Protein AF-V5FWT9-F1 (afdb_monomer_lite)

Sequence (102 aa):
PLGIRTVVVVGGLSREEQGFRLRMGCEIVIATPGRLIDVLENRYLVLAQCTYIVLDEADRMIDLGFEPDVQKILEYMPVSNLKPDSEEAEDSRVLLANYNSK

pLDDT: mean 88.12, std 9.96, range [48.41, 97.06]

Secondary structure (DSSP, 8-state):
-----EEEE-TTS-HHHHHHHHHT--SEEEE-HHHHHHHHHTTS---TT------SSHHHHHHTT-HHHHHHHHHTS-GGGPPPSSGGGG-HHHHHHHHS--

Structure (mmCIF, N/CA/C/O backbone):
data_AF-V5FWT9-F1
#
_entry.id   AF-V5FWT9-F1
#
loop_
_atom_site.group_PDB
_atom_site.id
_atom_site.type_symbol
_atom_site.label_atom_id
_atom_site.label_alt_id
_atom_site.label_comp_id
_atom_site.label_asym_id
_atom_site.label_entity_id
_atom_site.label_seq_id
_atom_site.pdbx_PDB_ins_code
_atom_site.Cartn_x
_atom_site.Cartn_y
_atom_site.Cartn_z
_atom_site.occupancy
_atom_site.B_iso_or_equiv
_atom_site.auth_seq_id
_atom_site.auth_comp_id
_atom_site.auth_asym_id
_atom_site.auth_atom_id
_atom_site.pdbx_PDB_model_num
ATOM 1 N N . PRO A 1 1 ? -22.906 -7.163 -2.567 1.00 73.94 1 PRO A N 1
ATOM 2 C CA . PRO A 1 1 ? -23.107 -8.083 -3.718 1.00 73.94 1 PRO A CA 1
ATOM 3 C C . PRO A 1 1 ? -22.151 -9.288 -3.740 1.00 73.94 1 PRO A C 1
ATOM 5 O O . PRO A 1 1 ? -22.637 -10.390 -3.931 1.00 73.94 1 PRO A O 1
ATOM 8 N N . LEU A 1 2 ? -20.838 -9.104 -3.509 1.00 94.19 2 LEU A N 1
ATOM 9 C CA . LEU A 1 2 ? -19.841 -10.199 -3.552 1.00 94.19 2 LEU A CA 1
ATOM 10 C C . LEU A 1 2 ? -19.193 -10.556 -2.199 1.00 94.19 2 LEU A C 1
ATOM 12 O O . LEU A 1 2 ? -18.354 -11.441 -2.142 1.00 94.19 2 LEU A O 1
ATOM 16 N N . GLY A 1 3 ? -19.545 -9.863 -1.111 1.00 92.31 3 GLY A N 1
ATOM 17 C CA . GLY A 1 3 ? -18.950 -10.111 0.212 1.00 92.31 3 GLY A CA 1
ATOM 18 C C . GLY A 1 3 ? -17.488 -9.664 0.363 1.00 92.31 3 GLY A C 1
ATOM 19 O O . GLY A 1 3 ? -16.884 -9.939 1.389 1.00 92.31 3 GLY A O 1
ATOM 20 N N . ILE A 1 4 ? -16.940 -8.957 -0.628 1.00 94.19 4 ILE A N 1
ATOM 21 C CA . ILE A 1 4 ? -15.581 -8.403 -0.613 1.00 94.19 4 ILE A CA 1
ATOM 22 C C . ILE A 1 4 ? -15.559 -7.152 0.271 1.00 94.19 4 ILE A C 1
ATOM 24 O O . ILE A 1 4 ? -16.337 -6.219 0.053 1.00 94.19 4 ILE A O 1
ATOM 28 N N . ARG A 1 5 ? -14.674 -7.131 1.266 1.00 94.31 5 ARG A N 1
ATOM 29 C CA . ARG A 1 5 ? -14.476 -6.016 2.192 1.00 94.31 5 ARG A CA 1
ATOM 30 C C . ARG A 1 5 ? -13.354 -5.127 1.682 1.00 94.31 5 ARG A C 1
ATOM 32 O O . ARG A 1 5 ? -12.271 -5.591 1.324 1.00 94.31 5 ARG A O 1
ATOM 39 N N . THR A 1 6 ? -13.608 -3.827 1.716 1.00 95.19 6 THR A N 1
ATOM 40 C CA . THR A 1 6 ? -12.664 -2.805 1.274 1.00 95.19 6 THR A CA 1
ATOM 41 C C . THR A 1 6 ? -12.379 -1.843 2.415 1.00 95.19 6 THR A C 1
ATOM 43 O O . THR A 1 6 ? -13.302 -1.400 3.102 1.00 95.19 6 THR A O 1
ATOM 46 N N . VAL A 1 7 ? -11.108 -1.501 2.609 1.00 95.25 7 VAL A N 1
ATOM 47 C CA . VAL A 1 7 ? -10.674 -0.503 3.591 1.00 95.25 7 VAL A CA 1
ATOM 48 C C . VAL A 1 7 ? -9.907 0.606 2.882 1.00 95.25 7 VAL A C 1
ATOM 50 O O . VAL A 1 7 ? -9.094 0.357 1.995 1.00 95.25 7 VAL A O 1
ATOM 53 N N . VAL A 1 8 ? -10.185 1.847 3.279 1.00 94.94 8 VAL A N 1
ATOM 54 C CA . VAL A 1 8 ? -9.531 3.042 2.739 1.00 94.94 8 VAL A CA 1
ATOM 55 C C . VAL A 1 8 ? -8.496 3.549 3.741 1.00 94.94 8 VAL A C 1
ATOM 57 O O . VAL A 1 8 ? -8.812 3.769 4.912 1.00 94.94 8 VAL A O 1
ATOM 60 N N . VAL A 1 9 ? -7.265 3.739 3.273 1.00 95.25 9 VAL A N 1
ATOM 61 C CA . VAL A 1 9 ? -6.082 4.089 4.066 1.00 95.25 9 VAL A CA 1
ATOM 62 C C . VAL A 1 9 ? -5.471 5.376 3.504 1.00 95.25 9 VAL A C 1
ATOM 64 O O . VAL A 1 9 ? -4.542 5.371 2.700 1.00 95.25 9 VAL A O 1
ATOM 67 N N . VAL A 1 10 ? -6.045 6.515 3.893 1.00 95.00 10 VAL A N 1
ATOM 68 C CA . VAL A 1 10 ? -5.678 7.841 3.358 1.00 95.00 10 VAL A CA 1
ATOM 69 C C . VAL A 1 10 ? -5.476 8.883 4.456 1.00 95.00 10 VAL A C 1
ATOM 71 O O . VAL A 1 10 ? -5.904 8.698 5.601 1.00 95.00 10 VAL A O 1
ATOM 74 N N . GLY A 1 11 ? -4.806 9.985 4.114 1.00 89.19 11 GLY A N 1
ATOM 75 C CA . GLY A 1 11 ? -4.677 11.165 4.974 1.00 89.19 11 GLY A CA 1
ATOM 76 C C . GLY A 1 11 ? -6.028 11.792 5.363 1.00 89.19 11 GLY A C 1
ATOM 77 O O . GLY A 1 11 ? -7.058 11.498 4.768 1.00 89.19 11 GLY A O 1
ATOM 78 N N . GLY A 1 12 ? -6.038 12.652 6.387 1.00 88.00 12 GLY A N 1
ATOM 79 C CA . GLY A 1 12 ? -7.245 13.388 6.817 1.00 88.00 12 GLY A CA 1
ATOM 80 C C . GLY A 1 12 ? -8.243 12.606 7.686 1.00 88.00 12 GLY A C 1
ATOM 81 O O . GLY A 1 12 ? -9.200 13.186 8.186 1.00 88.00 12 GLY A O 1
ATOM 82 N N . LEU A 1 13 ? -8.001 11.315 7.917 1.00 87.31 13 LEU A N 1
ATOM 83 C CA . LEU A 1 13 ? -8.818 10.440 8.764 1.00 87.31 13 LEU A CA 1
ATOM 84 C C . LEU A 1 13 ? -8.017 9.912 9.968 1.00 87.31 13 LEU A C 1
ATOM 86 O O . LEU A 1 13 ? -6.782 9.806 9.904 1.00 87.31 13 LEU A O 1
ATOM 90 N N . SER A 1 14 ? -8.730 9.547 11.043 1.00 86.88 14 SER A N 1
ATOM 91 C CA . SER A 1 14 ? -8.142 9.016 12.282 1.00 86.88 14 SER A CA 1
ATOM 92 C C . SER A 1 14 ? -7.332 7.743 12.027 1.00 86.88 14 SER A C 1
ATOM 94 O O . SER A 1 14 ? -7.810 6.793 11.401 1.00 86.88 14 SER A O 1
ATOM 96 N N . ARG A 1 15 ? -6.096 7.717 12.541 1.00 81.06 15 ARG A N 1
ATOM 97 C CA . ARG A 1 15 ? -5.196 6.557 12.445 1.00 81.06 15 ARG A CA 1
ATOM 98 C C . ARG A 1 15 ? -5.736 5.353 13.218 1.00 81.06 15 ARG A C 1
ATOM 100 O O . ARG A 1 15 ? -5.669 4.238 12.712 1.00 81.06 15 ARG A O 1
ATOM 107 N N . GLU A 1 16 ? -6.302 5.577 14.404 1.00 82.69 16 GLU A N 1
ATOM 108 C CA . GLU A 1 16 ? -6.866 4.507 15.240 1.00 82.69 16 GLU A CA 1
ATOM 109 C C . GLU A 1 16 ? -8.060 3.832 14.566 1.00 82.69 16 GLU A C 1
ATOM 111 O O . GLU A 1 16 ? -8.146 2.606 14.552 1.00 82.69 16 GLU A O 1
ATOM 116 N N . GLU A 1 17 ? -8.946 4.614 13.944 1.00 86.81 17 GLU A N 1
ATOM 117 C CA . GLU A 1 17 ? -10.110 4.068 13.243 1.00 86.81 17 GLU A CA 1
ATOM 118 C C . GLU A 1 17 ? -9.691 3.227 12.028 1.00 86.81 17 GLU A C 1
ATOM 120 O O . GLU A 1 17 ? -10.194 2.118 11.840 1.00 86.81 17 GLU A O 1
ATOM 125 N N . GLN A 1 18 ? -8.733 3.712 11.229 1.00 87.12 18 GLN A N 1
ATOM 126 C CA . GLN A 1 18 ? -8.179 2.940 10.112 1.00 87.12 18 GLN A CA 1
ATOM 127 C C . GLN A 1 18 ? -7.501 1.657 10.600 1.00 87.12 18 GLN A C 1
ATOM 129 O O . GLN A 1 18 ? -7.763 0.587 10.055 1.00 87.12 18 GLN A O 1
ATOM 134 N N . GLY A 1 19 ? -6.691 1.738 11.660 1.00 83.56 19 GLY A N 1
ATOM 135 C CA . GLY A 1 19 ? -6.046 0.575 12.268 1.00 83.56 19 GLY A CA 1
ATOM 136 C C . GLY A 1 19 ? -7.055 -0.457 12.780 1.00 83.56 19 GLY A C 1
ATOM 137 O O . GLY A 1 19 ? -6.882 -1.652 12.551 1.00 83.56 19 GLY A O 1
ATOM 138 N N . PHE A 1 20 ? -8.146 -0.017 13.413 1.00 86.56 20 PHE A N 1
ATOM 139 C CA . PHE A 1 20 ? -9.223 -0.905 13.855 1.00 86.56 20 PHE A CA 1
ATOM 140 C C . PHE A 1 20 ? -9.927 -1.587 12.674 1.00 86.56 20 PHE A C 1
ATOM 142 O O . PHE A 1 20 ? -10.128 -2.799 12.703 1.00 86.56 20 PHE A O 1
ATOM 149 N N . ARG A 1 21 ? -10.244 -0.844 11.604 1.00 90.06 21 ARG A N 1
ATOM 150 C CA . ARG A 1 21 ? -10.851 -1.416 10.389 1.00 90.06 21 ARG A CA 1
ATOM 151 C C . ARG A 1 21 ? -9.939 -2.444 9.719 1.00 90.06 21 ARG A C 1
ATOM 153 O O . ARG A 1 21 ? -10.426 -3.491 9.310 1.00 90.06 21 ARG A O 1
ATOM 160 N N . LEU A 1 22 ? -8.631 -2.187 9.661 1.00 90.00 22 LEU A N 1
ATOM 161 C CA . LEU A 1 22 ? -7.648 -3.134 9.121 1.00 90.00 22 LEU A CA 1
ATOM 162 C C . LEU A 1 22 ? -7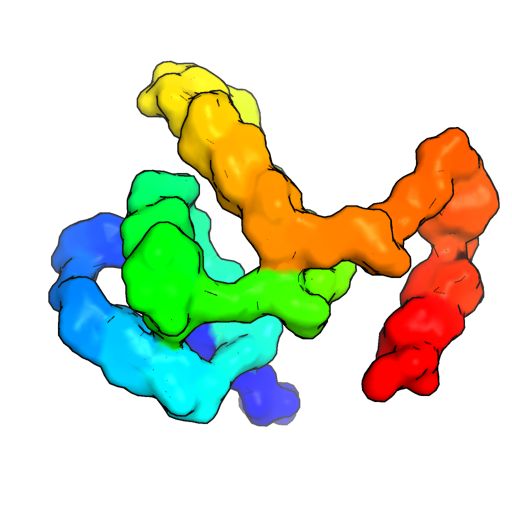.580 -4.431 9.944 1.00 90.00 22 LEU A C 1
ATOM 164 O O . LEU A 1 22 ? -7.491 -5.516 9.373 1.00 90.00 22 LEU A O 1
ATOM 168 N N . ARG A 1 23 ? -7.716 -4.352 11.277 1.00 86.81 23 ARG A N 1
ATOM 169 C CA . ARG A 1 23 ? -7.743 -5.535 12.162 1.00 86.81 23 ARG A CA 1
ATOM 170 C C . ARG A 1 23 ? -8.942 -6.457 11.940 1.00 86.81 23 ARG A C 1
ATOM 172 O O . ARG A 1 23 ? -8.853 -7.634 12.272 1.00 86.81 23 ARG A O 1
ATOM 179 N N . MET A 1 24 ? -10.040 -5.956 11.374 1.00 90.50 24 MET A N 1
ATOM 180 C CA . MET A 1 24 ? -11.204 -6.781 11.017 1.00 90.50 24 MET A CA 1
ATOM 181 C C . MET A 1 24 ? -10.960 -7.659 9.775 1.00 90.50 24 MET A C 1
ATOM 183 O O . MET A 1 24 ? -11.781 -8.525 9.461 1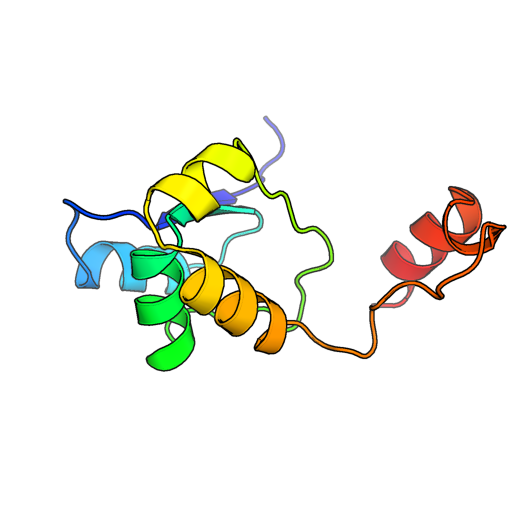.00 90.50 24 MET A O 1
ATOM 187 N N . GLY A 1 25 ? -9.834 -7.449 9.084 1.00 90.88 25 GLY A N 1
ATOM 188 C CA . GLY A 1 25 ? -9.496 -8.095 7.823 1.00 90.88 25 GLY A CA 1
ATOM 189 C C . GLY A 1 25 ? -10.217 -7.456 6.635 1.00 90.88 25 GLY A C 1
ATOM 190 O O . GLY A 1 25 ? -11.388 -7.075 6.718 1.00 90.88 25 GLY A O 1
ATOM 191 N N . CYS A 1 26 ? -9.512 -7.353 5.511 1.00 93.75 26 CYS A N 1
ATOM 192 C CA . CYS A 1 26 ? -10.053 -6.846 4.258 1.00 93.75 26 CYS A CA 1
ATOM 193 C C . CYS A 1 26 ? -9.406 -7.527 3.055 1.00 93.75 26 CYS A C 1
ATOM 195 O O . CYS A 1 26 ? -8.241 -7.915 3.109 1.00 93.75 26 CYS A O 1
ATOM 197 N N . GLU A 1 27 ? -10.158 -7.622 1.963 1.00 94.94 27 GLU A N 1
ATOM 198 C CA . GLU A 1 27 ? -9.688 -8.182 0.697 1.00 94.94 27 GLU A CA 1
ATOM 199 C C . GLU A 1 27 ? -9.075 -7.106 -0.211 1.00 94.94 27 GLU A C 1
ATOM 201 O O . GLU A 1 27 ? -8.189 -7.407 -1.004 1.00 94.94 27 GLU A O 1
ATOM 206 N N . ILE A 1 28 ? -9.529 -5.852 -0.096 1.00 96.31 28 ILE A N 1
ATOM 207 C CA . ILE A 1 28 ? -9.036 -4.729 -0.905 1.00 96.31 28 ILE A CA 1
ATOM 208 C C . ILE A 1 28 ? -8.641 -3.564 0.003 1.00 96.31 28 ILE A C 1
ATOM 210 O O . ILE A 1 28 ? -9.426 -3.129 0.850 1.00 96.31 28 ILE A O 1
ATOM 214 N N . VAL A 1 29 ? -7.450 -3.010 -0.224 1.00 96.62 29 VAL A N 1
ATOM 215 C CA . VAL A 1 29 ? -6.995 -1.758 0.390 1.00 96.62 29 VAL A CA 1
ATOM 216 C C . VAL A 1 29 ? -6.845 -0.699 -0.697 1.00 96.62 29 VAL A C 1
ATOM 218 O O . VAL A 1 29 ? -6.159 -0.923 -1.687 1.00 96.62 29 VAL A O 1
ATOM 221 N N . ILE A 1 30 ? -7.474 0.459 -0.499 1.00 96.81 30 ILE A N 1
ATOM 222 C CA . ILE A 1 30 ? -7.290 1.651 -1.339 1.00 96.81 30 ILE A CA 1
ATOM 223 C C . ILE A 1 30 ? -6.529 2.671 -0.503 1.00 96.81 30 ILE A C 1
ATOM 225 O O . ILE A 1 30 ? -7.008 3.054 0.566 1.00 96.81 30 ILE A O 1
ATOM 229 N N . ALA A 1 31 ? -5.353 3.107 -0.949 1.00 96.19 31 ALA A N 1
ATOM 230 C CA . ALA A 1 31 ? -4.479 3.923 -0.117 1.00 96.19 31 ALA A CA 1
ATOM 231 C C . ALA A 1 31 ? -3.711 4.998 -0.886 1.00 96.19 31 ALA A C 1
ATOM 233 O O . ALA A 1 31 ? -3.425 4.852 -2.068 1.00 96.19 31 ALA A O 1
ATOM 234 N N . THR A 1 32 ? -3.331 6.057 -0.172 1.00 95.56 32 THR A N 1
ATOM 235 C CA . THR A 1 32 ? -2.338 7.044 -0.632 1.00 95.56 32 THR A CA 1
ATOM 236 C C . THR A 1 32 ? -0.946 6.657 -0.120 1.00 95.56 32 THR A C 1
ATOM 238 O O . THR A 1 32 ? -0.874 6.267 1.052 1.00 95.56 32 THR A O 1
ATOM 241 N N . PRO A 1 33 ? 0.145 6.836 -0.896 1.00 95.81 33 PRO A N 1
ATOM 242 C CA . PRO A 1 33 ? 1.474 6.301 -0.571 1.00 95.81 33 PRO A CA 1
ATOM 243 C C . PRO A 1 33 ? 1.942 6.580 0.864 1.00 95.81 33 PRO A C 1
ATOM 245 O O . PRO A 1 33 ? 2.169 5.644 1.629 1.00 95.81 33 PRO A O 1
ATOM 248 N N . GLY A 1 34 ? 1.954 7.850 1.286 1.00 93.75 34 GLY A N 1
ATOM 249 C CA . GLY A 1 34 ? 2.430 8.216 2.625 1.00 93.75 34 GLY A CA 1
ATOM 250 C C . GLY A 1 34 ? 1.648 7.553 3.768 1.00 93.75 34 GLY A C 1
ATOM 251 O O . GLY A 1 34 ? 2.234 7.070 4.732 1.00 93.75 34 GLY A O 1
ATOM 252 N N . ARG A 1 35 ? 0.313 7.446 3.658 1.00 94.00 35 ARG A N 1
ATOM 253 C CA . ARG A 1 35 ? -0.493 6.764 4.690 1.00 94.00 35 ARG A CA 1
ATOM 254 C C . ARG A 1 35 ? -0.337 5.242 4.634 1.00 94.00 35 ARG A C 1
ATOM 256 O O . ARG A 1 35 ? -0.448 4.595 5.673 1.00 94.00 35 ARG A O 1
ATOM 263 N N . LEU A 1 36 ? -0.101 4.672 3.453 1.00 94.81 36 LEU A N 1
ATOM 264 C CA . LEU A 1 36 ? 0.132 3.238 3.306 1.00 94.81 36 LEU A CA 1
ATOM 265 C C . LEU A 1 36 ? 1.443 2.820 3.986 1.00 94.81 36 LEU A C 1
ATOM 267 O O . LEU A 1 36 ? 1.459 1.838 4.722 1.00 94.81 36 LEU A O 1
ATOM 271 N N . ILE A 1 37 ? 2.512 3.597 3.818 1.00 94.19 37 ILE A N 1
ATOM 272 C CA . ILE A 1 37 ? 3.791 3.339 4.498 1.00 94.19 37 ILE A CA 1
ATOM 273 C C . ILE A 1 37 ? 3.635 3.409 6.005 1.00 94.19 37 ILE A C 1
ATOM 275 O O . ILE A 1 37 ? 4.040 2.468 6.684 1.00 94.19 37 ILE A O 1
ATOM 279 N N . ASP A 1 38 ? 2.975 4.453 6.518 1.00 91.06 38 ASP A N 1
ATOM 280 C CA . ASP A 1 38 ? 2.703 4.591 7.951 1.00 91.06 38 ASP A CA 1
ATOM 281 C C . ASP A 1 38 ? 2.088 3.299 8.525 1.00 91.06 38 ASP A C 1
ATOM 283 O O . ASP A 1 38 ? 2.490 2.826 9.590 1.00 91.06 38 ASP A O 1
ATOM 287 N N . VAL A 1 39 ? 1.104 2.699 7.841 1.00 91.44 39 VAL A N 1
ATOM 288 C CA . VAL A 1 39 ? 0.441 1.484 8.347 1.00 91.44 39 VAL A CA 1
ATOM 289 C C . VAL A 1 39 ? 1.276 0.214 8.175 1.00 91.44 39 VAL A C 1
ATOM 291 O O . VAL A 1 39 ? 1.150 -0.690 9.005 1.00 91.44 39 VAL A O 1
ATOM 294 N N . LEU A 1 40 ? 2.130 0.143 7.150 1.00 92.12 40 LEU A N 1
ATOM 295 C CA . LEU A 1 40 ? 3.041 -0.983 6.917 1.00 92.12 40 LEU A CA 1
ATOM 296 C C . LEU A 1 40 ? 4.192 -0.989 7.931 1.00 92.12 40 LEU A C 1
ATOM 298 O O . LEU A 1 40 ? 4.460 -2.019 8.552 1.00 92.12 40 LEU A O 1
ATOM 302 N N . GLU A 1 41 ? 4.818 0.163 8.175 1.00 92.44 41 GLU A N 1
ATOM 303 C CA . GLU A 1 41 ? 5.909 0.316 9.144 1.00 92.44 41 GLU A CA 1
ATOM 304 C C . GLU A 1 41 ? 5.466 -0.021 10.569 1.00 92.44 41 GLU A C 1
ATOM 306 O O . GLU A 1 41 ? 6.158 -0.737 11.295 1.00 92.44 41 GLU A O 1
ATOM 311 N N . ASN A 1 42 ? 4.272 0.437 10.953 1.00 89.62 42 ASN A N 1
ATOM 312 C CA . ASN A 1 42 ? 3.688 0.156 12.264 1.00 89.62 42 ASN A CA 1
ATOM 313 C C . ASN A 1 42 ? 3.034 -1.236 12.356 1.00 89.62 42 ASN A C 1
ATOM 315 O O . ASN A 1 42 ? 2.464 -1.577 13.393 1.00 89.62 42 ASN A O 1
ATOM 319 N N . ARG A 1 43 ? 3.103 -2.048 11.290 1.00 89.94 43 ARG A N 1
ATOM 320 C CA . ARG A 1 43 ? 2.506 -3.393 11.201 1.00 89.94 43 ARG A CA 1
ATOM 321 C C . ARG A 1 43 ? 0.999 -3.429 11.491 1.00 89.94 43 ARG A C 1
ATOM 323 O O . ARG A 1 43 ? 0.481 -4.441 11.961 1.00 89.94 43 ARG A O 1
ATOM 330 N N . TYR A 1 44 ? 0.275 -2.347 11.197 1.00 88.94 44 TYR A N 1
ATOM 331 C CA . TYR A 1 44 ? -1.193 -2.357 11.198 1.00 88.94 44 TYR A CA 1
ATOM 332 C C . TYR A 1 44 ? -1.758 -3.133 10.002 1.00 88.94 44 TYR A C 1
ATOM 334 O O . TYR A 1 44 ? -2.882 -3.628 10.069 1.00 88.94 44 TYR A O 1
ATOM 342 N N . LEU A 1 45 ? -0.970 -3.246 8.931 1.00 91.94 45 LEU A N 1
ATOM 343 C CA . LEU A 1 45 ? -1.243 -4.024 7.730 1.00 91.94 45 LEU A CA 1
ATOM 344 C C . LEU A 1 45 ? 0.026 -4.785 7.322 1.00 91.94 45 LEU A C 1
ATOM 346 O O . LEU A 1 45 ? 1.138 -4.306 7.535 1.00 91.94 45 LEU A O 1
ATOM 350 N N . VAL A 1 46 ? -0.142 -5.956 6.709 1.00 93.50 46 VAL A N 1
ATOM 351 C CA . VAL A 1 46 ? 0.931 -6.710 6.045 1.00 93.50 46 VAL A CA 1
ATOM 352 C C . VAL A 1 46 ? 0.470 -7.139 4.653 1.00 93.50 46 VAL A C 1
ATOM 354 O O . VAL A 1 46 ? -0.706 -7.436 4.459 1.00 93.50 46 VAL A O 1
ATOM 357 N N . LEU A 1 47 ? 1.395 -7.213 3.692 1.00 93.31 47 LEU A N 1
ATOM 358 C CA . LEU A 1 47 ? 1.105 -7.561 2.291 1.00 93.31 47 LEU A CA 1
ATOM 359 C C . LEU A 1 47 ? 1.430 -9.024 1.946 1.00 93.31 47 LEU A C 1
ATOM 361 O O . LEU A 1 47 ? 1.534 -9.385 0.779 1.00 93.31 47 LEU A O 1
ATOM 365 N N . ALA A 1 48 ? 1.562 -9.898 2.949 1.00 88.38 48 ALA A N 1
ATOM 366 C CA . ALA A 1 48 ? 2.009 -11.286 2.769 1.00 88.38 48 ALA A CA 1
ATOM 367 C C . ALA A 1 48 ? 1.132 -12.126 1.813 1.00 88.38 48 ALA A C 1
ATOM 369 O O . ALA A 1 48 ? 1.617 -13.089 1.219 1.00 88.38 48 ALA A O 1
ATOM 370 N N . GLN A 1 49 ? -0.148 -11.772 1.670 1.00 88.06 49 GLN A N 1
ATOM 371 C CA . GLN A 1 49 ? -1.107 -12.420 0.763 1.00 88.06 49 GLN A CA 1
ATOM 372 C C . GLN A 1 49 ? -1.511 -11.521 -0.416 1.00 88.06 49 GLN A C 1
ATOM 374 O O . GLN A 1 49 ? -2.423 -11.860 -1.164 1.00 88.06 49 GLN A O 1
ATOM 379 N N . CYS A 1 50 ? -0.852 -10.375 -0.592 1.00 91.44 50 CYS A N 1
ATOM 380 C CA . CYS A 1 50 ? -1.145 -9.460 -1.683 1.00 91.44 50 CYS A CA 1
ATOM 381 C C . CYS A 1 50 ? -0.623 -10.039 -3.005 1.00 91.44 50 CYS A C 1
ATOM 383 O O . CYS A 1 50 ? 0.573 -10.294 -3.150 1.00 91.44 50 CYS A O 1
ATOM 385 N N . THR A 1 51 ? -1.520 -10.258 -3.964 1.00 88.69 51 THR A N 1
ATOM 386 C CA . THR A 1 51 ? -1.210 -10.787 -5.307 1.00 88.69 51 THR A CA 1
ATOM 387 C C . THR A 1 51 ? -1.486 -9.781 -6.423 1.00 88.69 51 THR A C 1
ATOM 389 O O . THR A 1 51 ? -1.152 -10.039 -7.576 1.00 88.69 51 THR A O 1
ATOM 392 N N . TYR A 1 52 ? -2.074 -8.631 -6.082 1.00 90.19 52 TYR A N 1
ATOM 393 C CA . TYR A 1 52 ? -2.434 -7.570 -7.014 1.00 90.19 52 TYR A CA 1
ATOM 394 C C . TYR A 1 52 ? -1.996 -6.219 -6.464 1.00 90.19 52 TYR A C 1
ATOM 396 O O . TYR A 1 52 ? -2.344 -5.856 -5.343 1.00 90.19 52 TYR A O 1
ATOM 404 N N . ILE A 1 53 ? -1.280 -5.460 -7.288 1.00 92.19 53 ILE A N 1
ATOM 405 C CA . ILE A 1 53 ? -0.940 -4.062 -7.034 1.00 92.19 53 ILE A CA 1
ATOM 406 C C . ILE A 1 53 ? -1.413 -3.252 -8.230 1.00 92.19 53 ILE A C 1
ATOM 408 O O . ILE A 1 53 ? -1.239 -3.668 -9.374 1.00 92.19 53 ILE A O 1
ATOM 412 N N . VAL A 1 54 ? -1.995 -2.092 -7.950 1.00 95.19 54 VAL A N 1
ATOM 413 C CA . VAL A 1 54 ? -2.380 -1.107 -8.956 1.00 95.19 54 VAL A CA 1
ATOM 414 C C . VAL A 1 54 ? -1.777 0.226 -8.541 1.00 95.19 54 VAL A C 1
ATOM 416 O O . VAL A 1 54 ? -1.948 0.651 -7.399 1.00 95.19 54 VAL A O 1
ATOM 419 N N . LEU A 1 55 ? -1.062 0.862 -9.466 1.00 95.88 55 LEU A N 1
ATOM 420 C CA . LEU A 1 55 ? -0.566 2.226 -9.327 1.00 95.88 55 LEU A CA 1
ATOM 421 C C . LEU A 1 55 ? -1.390 3.102 -10.270 1.00 95.88 55 LEU A C 1
ATOM 423 O O . LEU A 1 55 ? -1.259 2.983 -11.485 1.00 95.88 55 L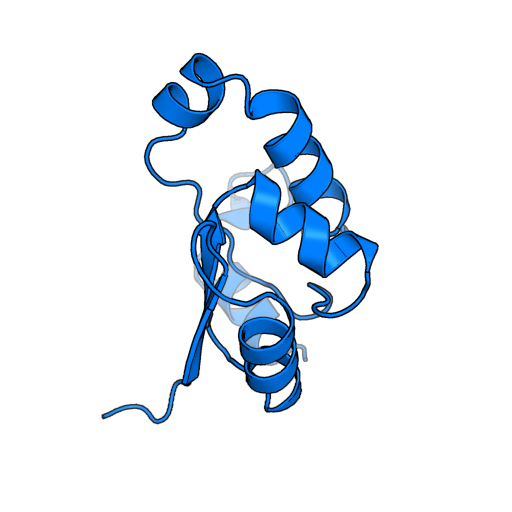EU A O 1
ATOM 427 N N . ASP A 1 56 ? -2.271 3.920 -9.704 1.00 96.31 56 ASP A N 1
ATOM 428 C CA . ASP A 1 56 ? -3.132 4.836 -10.458 1.00 96.31 56 ASP A CA 1
ATOM 429 C C . ASP A 1 56 ? -2.506 6.236 -10.493 1.00 96.31 56 ASP A C 1
ATOM 431 O O . ASP A 1 56 ? -2.010 6.694 -9.464 1.00 96.31 56 ASP A O 1
ATOM 435 N N . GLU A 1 57 ? -2.508 6.899 -11.654 1.00 96.19 57 GLU A N 1
ATOM 436 C CA . GLU A 1 57 ? -1.857 8.209 -11.877 1.00 96.19 57 GLU A CA 1
ATOM 437 C C . GLU A 1 57 ? -0.384 8.229 -11.403 1.00 96.19 57 GLU A C 1
ATOM 439 O O . GLU A 1 57 ? 0.038 9.045 -10.575 1.00 96.19 57 GLU A O 1
ATOM 444 N N . ALA A 1 58 ? 0.405 7.254 -11.871 1.00 95.56 58 ALA A N 1
ATOM 445 C CA . ALA A 1 58 ? 1.779 7.047 -11.411 1.00 95.56 58 ALA A CA 1
ATOM 446 C C . ALA A 1 58 ? 2.703 8.238 -11.698 1.00 95.56 58 ALA A C 1
ATOM 448 O O . ALA A 1 58 ? 3.509 8.591 -10.845 1.00 95.56 58 ALA A O 1
ATOM 449 N N . ASP A 1 59 ? 2.548 8.889 -12.846 1.00 95.62 59 A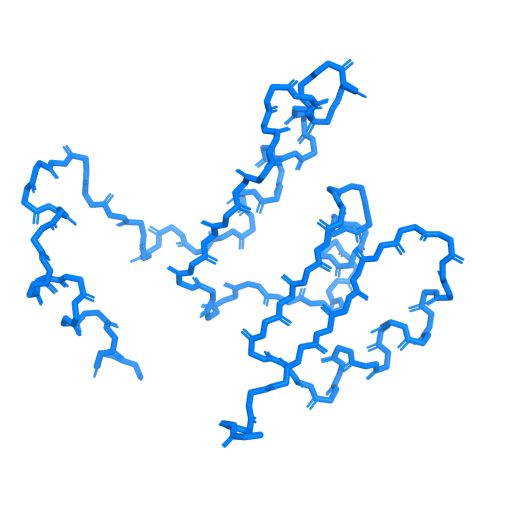SP A N 1
ATOM 450 C CA . ASP A 1 59 ? 3.237 10.134 -13.197 1.00 95.62 59 ASP A CA 1
ATOM 451 C C . ASP A 1 59 ? 2.984 11.239 -12.162 1.00 95.62 59 ASP A C 1
ATOM 453 O O . ASP A 1 59 ? 3.927 11.828 -11.635 1.00 95.62 59 ASP A O 1
ATOM 457 N N . ARG A 1 60 ? 1.728 11.430 -11.754 1.00 96.19 60 ARG A N 1
ATOM 458 C CA . ARG A 1 60 ? 1.365 12.387 -10.708 1.00 96.19 60 ARG A CA 1
ATOM 459 C C . ARG A 1 60 ? 1.977 12.030 -9.356 1.00 96.19 60 ARG A C 1
ATOM 461 O O . ARG A 1 60 ? 2.317 12.928 -8.585 1.00 96.19 60 ARG A O 1
ATOM 468 N N . MET A 1 61 ? 2.107 10.743 -9.034 1.00 95.81 61 MET A N 1
ATOM 469 C CA . MET A 1 61 ? 2.809 10.324 -7.816 1.00 95.81 61 MET A CA 1
ATOM 470 C C . MET A 1 61 ? 4.283 10.747 -7.848 1.00 95.81 61 MET A C 1
ATOM 472 O O . MET A 1 61 ? 4.780 11.241 -6.835 1.00 95.81 61 MET A O 1
ATOM 476 N N . ILE A 1 62 ? 4.955 10.624 -8.997 1.00 96.12 62 ILE A N 1
ATOM 477 C CA . ILE A 1 62 ? 6.337 11.094 -9.174 1.00 96.12 62 ILE A CA 1
ATOM 478 C C . ILE A 1 62 ? 6.417 12.621 -9.059 1.00 96.12 62 ILE A C 1
ATOM 480 O O . ILE A 1 62 ? 7.249 13.124 -8.307 1.00 96.12 62 ILE A O 1
ATOM 484 N N . ASP A 1 63 ? 5.511 13.358 -9.707 1.00 97.06 63 ASP A N 1
ATOM 485 C CA . ASP A 1 63 ? 5.472 14.828 -9.651 1.00 97.06 63 ASP A CA 1
ATOM 486 C C . ASP A 1 63 ? 5.276 15.366 -8.224 1.00 97.06 63 ASP A C 1
ATOM 488 O O . ASP A 1 63 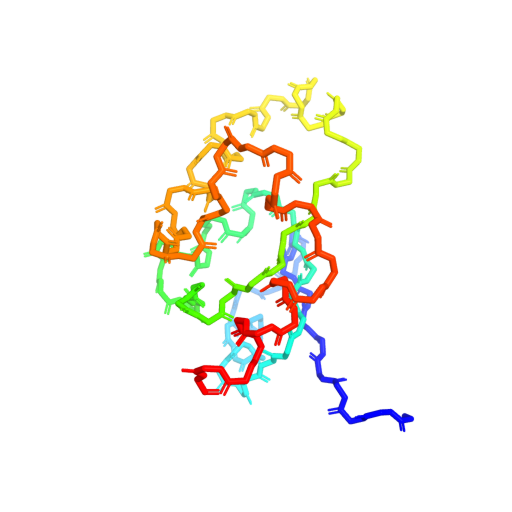? 5.807 16.416 -7.857 1.00 97.06 63 ASP A O 1
ATOM 492 N N . LEU A 1 64 ? 4.518 14.640 -7.397 1.00 95.88 64 LEU A N 1
ATOM 493 C CA . LEU A 1 64 ? 4.304 14.957 -5.982 1.00 95.88 64 LEU A CA 1
ATOM 494 C C . LEU A 1 64 ? 5.464 14.512 -5.075 1.00 95.88 64 LEU A C 1
ATOM 496 O O . LEU A 1 64 ? 5.424 14.776 -3.873 1.00 95.88 64 LEU A O 1
ATOM 500 N N . GLY A 1 65 ? 6.490 13.862 -5.630 1.00 96.69 65 GLY A N 1
ATOM 501 C CA . GLY A 1 65 ? 7.667 13.394 -4.901 1.00 96.69 65 GLY A CA 1
ATOM 502 C C . GLY A 1 65 ? 7.463 12.083 -4.140 1.00 96.69 65 GLY A C 1
ATOM 503 O O . GLY A 1 65 ? 8.272 11.771 -3.272 1.00 96.69 65 GLY A O 1
ATOM 504 N N . PHE A 1 66 ? 6.421 11.304 -4.455 1.00 97.00 66 PHE A N 1
ATOM 505 C CA . PHE A 1 66 ? 6.137 10.018 -3.801 1.00 97.00 66 PHE A CA 1
ATOM 506 C C . PHE A 1 66 ? 6.946 8.842 -4.359 1.00 97.00 66 PHE A C 1
ATOM 508 O O . PHE A 1 66 ? 6.698 7.701 -3.976 1.00 97.00 66 PHE A O 1
ATOM 515 N N . GLU A 1 67 ? 7.911 9.072 -5.250 1.00 95.94 67 GLU A N 1
ATOM 516 C CA . GLU A 1 67 ? 8.764 8.002 -5.778 1.00 95.94 67 GLU A CA 1
ATOM 517 C C . GLU A 1 67 ? 9.426 7.156 -4.669 1.00 95.94 67 GLU A C 1
ATOM 519 O O . GLU A 1 67 ? 9.277 5.930 -4.708 1.00 95.94 67 GLU A O 1
ATOM 524 N N . PRO A 1 68 ? 10.077 7.746 -3.640 1.00 96.56 68 PRO A N 1
ATOM 525 C CA . PRO A 1 68 ? 10.723 6.959 -2.589 1.00 96.56 68 PRO A CA 1
ATOM 526 C C . PRO A 1 68 ? 9.706 6.167 -1.763 1.00 96.56 68 PRO A C 1
ATOM 528 O O . PRO A 1 68 ? 9.972 5.044 -1.336 1.00 96.56 68 PRO A O 1
ATOM 531 N N . ASP A 1 69 ? 8.521 6.745 -1.559 1.00 96.06 69 ASP A N 1
ATOM 532 C CA . ASP A 1 69 ? 7.428 6.107 -0.842 1.00 96.06 69 ASP A CA 1
ATOM 533 C C . ASP A 1 69 ? 6.911 4.879 -1.610 1.00 96.06 69 ASP A C 1
ATOM 535 O O . ASP A 1 69 ? 6.793 3.781 -1.062 1.00 96.06 69 ASP A O 1
ATOM 539 N N . VAL A 1 70 ? 6.652 5.027 -2.910 1.00 96.06 70 VAL A N 1
ATOM 540 C CA . VAL A 1 70 ? 6.194 3.923 -3.763 1.00 96.06 70 VAL A CA 1
ATOM 541 C C . VAL A 1 70 ? 7.235 2.805 -3.818 1.00 96.06 70 VAL A C 1
ATOM 543 O O . VAL A 1 70 ? 6.871 1.642 -3.642 1.00 96.06 70 VAL A O 1
ATOM 546 N N . GLN A 1 71 ? 8.521 3.135 -3.980 1.00 95.62 71 GLN A N 1
ATOM 547 C CA . GLN A 1 71 ? 9.605 2.146 -3.943 1.00 95.62 71 GLN A CA 1
ATOM 548 C C . GLN A 1 71 ? 9.597 1.361 -2.626 1.00 95.62 71 GLN A C 1
ATOM 550 O O . GLN A 1 71 ? 9.585 0.130 -2.639 1.00 95.62 71 GLN A O 1
ATOM 555 N N . LYS A 1 72 ? 9.484 2.058 -1.492 1.00 95.94 72 LYS A N 1
ATOM 556 C CA . LYS A 1 72 ? 9.423 1.432 -0.170 1.00 95.94 72 LYS A CA 1
ATOM 557 C C . LYS A 1 72 ? 8.200 0.533 0.013 1.00 95.94 72 LYS A C 1
ATOM 559 O O . LYS A 1 72 ? 8.303 -0.525 0.625 1.00 95.94 72 LYS A O 1
ATOM 564 N N . ILE A 1 73 ? 7.036 0.912 -0.517 1.00 95.19 73 ILE A N 1
ATOM 565 C CA . ILE A 1 73 ? 5.829 0.066 -0.478 1.00 95.19 73 ILE A CA 1
ATOM 566 C C . ILE A 1 73 ? 6.072 -1.252 -1.221 1.00 95.19 73 ILE A C 1
ATOM 568 O O . ILE A 1 73 ? 5.683 -2.311 -0.726 1.00 95.19 73 ILE A O 1
ATOM 572 N N . LEU A 1 74 ? 6.729 -1.201 -2.383 1.00 93.44 74 LEU A N 1
ATOM 573 C CA . LEU A 1 74 ? 7.040 -2.394 -3.171 1.00 93.44 74 LEU A CA 1
ATOM 574 C C . LEU A 1 74 ? 8.004 -3.339 -2.436 1.00 93.44 74 LEU A C 1
ATOM 576 O O . LEU A 1 74 ? 7.861 -4.552 -2.563 1.00 93.44 74 LEU A O 1
ATOM 580 N N . GLU A 1 75 ? 8.908 -2.825 -1.598 1.00 93.81 75 GLU A N 1
ATOM 581 C CA . GLU A 1 75 ? 9.795 -3.649 -0.757 1.00 93.81 75 GLU A CA 1
ATOM 582 C C . GLU A 1 75 ? 9.042 -4.492 0.291 1.00 93.81 75 GLU A C 1
ATOM 584 O O . GLU A 1 75 ? 9.543 -5.531 0.723 1.00 93.81 75 GLU A O 1
ATOM 589 N N . TYR A 1 76 ? 7.827 -4.095 0.693 1.00 94.06 76 TYR A N 1
ATOM 590 C CA . TYR A 1 76 ? 6.985 -4.888 1.601 1.00 94.06 76 TYR A CA 1
ATOM 591 C C . TYR A 1 76 ? 6.273 -6.060 0.913 1.00 94.06 76 TYR A C 1
ATOM 593 O O . TYR A 1 76 ? 5.671 -6.897 1.598 1.00 94.06 76 TYR A O 1
ATOM 601 N N . MET A 1 77 ? 6.302 -6.131 -0.419 1.00 92.94 77 MET A N 1
ATOM 602 C CA . MET A 1 77 ? 5.679 -7.221 -1.162 1.00 92.94 77 MET A CA 1
ATOM 603 C C . MET A 1 77 ? 6.539 -8.489 -1.112 1.00 92.94 77 MET A C 1
ATOM 605 O O . MET A 1 77 ? 7.767 -8.427 -1.186 1.00 92.94 77 MET A O 1
ATOM 609 N N . PRO A 1 78 ? 5.921 -9.676 -1.010 1.00 89.94 78 PRO A N 1
ATOM 610 C CA . PRO A 1 78 ? 6.663 -10.926 -1.034 1.00 89.94 78 PRO A CA 1
ATOM 611 C C . PRO A 1 78 ? 7.311 -11.159 -2.406 1.00 89.94 78 PRO A C 1
ATOM 613 O O . PRO A 1 78 ? 6.630 -11.405 -3.390 1.00 89.94 78 PRO A O 1
ATOM 616 N N . VAL A 1 79 ? 8.642 -11.211 -2.466 1.00 87.25 79 VAL A N 1
ATOM 617 C CA . VAL A 1 79 ? 9.381 -11.497 -3.716 1.00 87.25 79 VAL A CA 1
ATOM 618 C C . VAL A 1 79 ? 9.060 -12.866 -4.330 1.00 87.25 79 VAL A C 1
ATOM 620 O O . VAL A 1 79 ? 9.282 -13.091 -5.514 1.00 87.25 79 VAL A O 1
ATOM 623 N N . SER A 1 80 ? 8.516 -13.793 -3.537 1.00 84.44 80 SER A N 1
ATOM 624 C CA . SER A 1 80 ? 8.197 -15.157 -3.967 1.00 84.44 80 SER A CA 1
ATOM 625 C C . SER A 1 80 ? 6.977 -15.262 -4.882 1.00 84.44 80 SER A C 1
A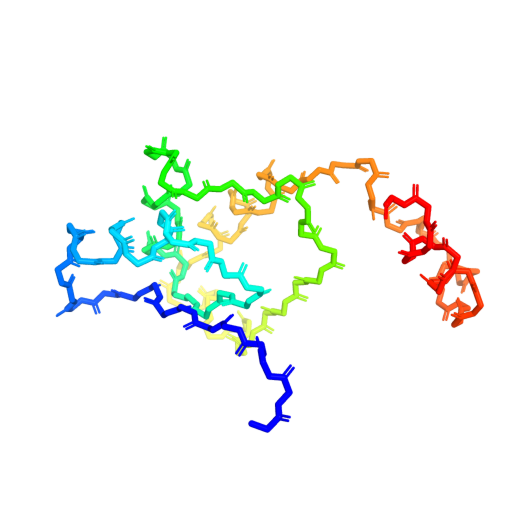TOM 627 O O . SER A 1 80 ? 6.771 -16.324 -5.463 1.00 84.44 80 SER A O 1
ATOM 629 N N . ASN A 1 81 ? 6.165 -14.206 -5.002 1.00 83.75 81 ASN A N 1
ATOM 630 C CA . ASN A 1 81 ? 5.047 -14.163 -5.947 1.00 83.75 81 ASN A CA 1
ATOM 631 C C . ASN A 1 81 ? 5.277 -13.190 -7.114 1.00 83.75 81 ASN A C 1
ATOM 633 O O . ASN A 1 81 ? 4.340 -12.930 -7.873 1.00 83.75 81 ASN A O 1
ATOM 637 N N . LEU A 1 82 ? 6.506 -12.684 -7.274 1.00 84.19 82 LEU A N 1
ATOM 638 C CA . LEU A 1 82 ? 6.875 -11.881 -8.430 1.00 84.19 82 LEU A CA 1
ATOM 639 C C . LEU A 1 82 ? 6.832 -12.752 -9.688 1.00 84.19 82 LEU A C 1
ATOM 641 O O . LEU A 1 82 ? 7.316 -13.887 -9.707 1.00 84.19 82 LEU A O 1
ATOM 645 N N . LYS A 1 83 ? 6.232 -12.209 -10.742 1.00 80.56 83 LYS A N 1
ATOM 646 C CA . LYS A 1 83 ? 6.207 -12.863 -12.045 1.00 80.56 83 LYS A CA 1
ATOM 647 C C . LYS A 1 83 ? 7.622 -12.927 -12.632 1.00 80.56 83 LYS A C 1
ATOM 649 O O . LYS A 1 83 ? 8.374 -11.968 -12.462 1.00 80.56 83 LYS A O 1
ATOM 654 N N . PRO A 1 84 ? 7.980 -14.018 -13.330 1.00 82.12 84 PRO A N 1
ATOM 655 C CA . PRO A 1 84 ? 9.175 -14.037 -14.161 1.00 82.12 84 PRO A CA 1
ATOM 656 C C . PRO A 1 84 ? 9.155 -12.882 -15.164 1.00 82.12 84 PRO A C 1
ATOM 658 O O . PRO A 1 84 ? 8.096 -12.534 -15.684 1.00 82.12 84 PRO A O 1
ATOM 661 N N . ASP A 1 85 ? 10.328 -12.323 -15.451 1.00 82.31 85 ASP A N 1
ATOM 662 C CA . ASP A 1 85 ? 10.512 -11.318 -16.501 1.00 82.31 85 ASP A CA 1
ATOM 663 C C . ASP A 1 85 ? 10.578 -12.016 -17.873 1.00 82.31 85 ASP A C 1
ATOM 665 O O . ASP A 1 85 ? 11.626 -12.126 -18.510 1.00 82.31 85 ASP A O 1
ATOM 669 N N . SER A 1 86 ? 9.465 -12.644 -18.253 1.00 85.12 86 SER A N 1
ATOM 670 C CA . SER A 1 86 ? 9.284 -13.346 -19.521 1.00 85.12 86 SER A CA 1
ATOM 671 C C . SER A 1 86 ? 7.841 -13.221 -20.002 1.00 85.12 86 SER A C 1
ATOM 673 O O . SER A 1 86 ? 6.908 -13.132 -19.205 1.00 85.12 86 SER A O 1
ATOM 675 N N . GLU A 1 87 ? 7.638 -13.280 -21.319 1.00 79.12 87 GLU A N 1
ATOM 676 C CA . GLU A 1 87 ? 6.297 -13.234 -21.925 1.00 79.12 87 GLU A CA 1
ATOM 677 C C . GLU A 1 87 ? 5.400 -14.398 -21.460 1.00 79.12 87 GLU A C 1
ATOM 679 O O . GLU A 1 87 ? 4.179 -14.275 -21.393 1.00 79.12 87 GLU A O 1
ATOM 684 N N . GLU A 1 88 ? 5.995 -15.524 -21.054 1.00 75.31 88 GLU A N 1
ATOM 685 C CA . GLU A 1 88 ? 5.269 -16.670 -20.492 1.00 75.31 88 GLU A CA 1
ATOM 686 C C . GLU A 1 88 ? 4.518 -16.316 -19.198 1.00 75.31 88 GLU A C 1
ATOM 688 O O . GLU A 1 88 ? 3.504 -16.939 -18.873 1.00 75.31 88 GLU A O 1
ATOM 693 N N . ALA A 1 89 ? 4.975 -15.297 -18.464 1.00 72.12 89 ALA A N 1
ATOM 694 C CA . ALA A 1 89 ? 4.331 -14.838 -17.241 1.00 72.12 89 ALA A CA 1
ATOM 695 C C . ALA A 1 89 ? 3.029 -14.052 -17.486 1.00 72.12 89 ALA A C 1
ATOM 697 O O . ALA A 1 89 ? 2.276 -13.793 -16.540 1.00 72.12 89 ALA A O 1
ATOM 698 N N . GLU A 1 90 ? 2.742 -13.687 -18.736 1.00 75.69 90 GLU A N 1
ATOM 699 C CA . GLU A 1 90 ? 1.482 -13.059 -19.139 1.00 75.69 90 GLU A CA 1
ATOM 700 C C . GLU A 1 90 ? 0.401 -14.085 -19.511 1.00 75.69 90 GLU A C 1
ATOM 702 O O . GLU A 1 90 ? -0.772 -13.729 -19.660 1.00 75.69 90 GLU A O 1
ATOM 707 N N . ASP A 1 91 ? 0.748 -15.376 -19.595 1.00 81.75 91 ASP A N 1
ATOM 708 C CA . ASP A 1 91 ? -0.224 -16.430 -19.873 1.00 81.75 91 ASP A CA 1
ATOM 709 C C . ASP A 1 91 ? -1.256 -16.522 -18.738 1.00 81.75 91 ASP A C 1
ATOM 711 O O . ASP A 1 91 ? -0.959 -16.856 -17.586 1.00 81.75 91 ASP A O 1
ATOM 715 N N . SER A 1 92 ? -2.522 -16.276 -19.082 1.00 76.56 92 SER A N 1
ATOM 716 C CA . SER A 1 92 ? -3.646 -16.299 -18.143 1.00 76.56 92 SER A CA 1
ATOM 717 C C . SER A 1 92 ? -3.779 -17.631 -17.393 1.00 76.56 92 SER A C 1
ATOM 719 O O . SER A 1 92 ? -4.240 -17.648 -16.253 1.00 76.56 92 SER A O 1
ATOM 721 N N . ARG A 1 93 ? -3.352 -18.752 -17.986 1.00 77.38 93 ARG A N 1
ATOM 722 C CA . ARG A 1 93 ? -3.357 -20.077 -17.344 1.00 77.38 93 ARG A CA 1
ATOM 723 C C . ARG A 1 93 ? -2.312 -20.166 -16.236 1.00 77.38 93 ARG A C 1
ATOM 725 O O . ARG A 1 93 ? -2.611 -20.691 -15.166 1.00 77.38 93 ARG A O 1
ATOM 732 N N . VAL A 1 94 ? -1.116 -19.628 -16.479 1.00 72.44 94 VAL A N 1
ATOM 733 C CA . VAL A 1 94 ? -0.018 -19.572 -15.500 1.00 72.44 94 VAL A CA 1
ATOM 734 C C . VAL A 1 94 ? -0.395 -18.639 -14.348 1.00 72.44 94 VAL A C 1
ATOM 736 O O . VAL A 1 94 ? -0.197 -18.980 -13.182 1.00 72.44 94 VAL A O 1
ATOM 739 N N . LEU A 1 95 ? -1.044 -17.510 -14.650 1.00 68.75 95 LEU A N 1
ATOM 740 C CA . LEU A 1 95 ? -1.560 -16.584 -13.637 1.00 68.75 95 LEU A CA 1
ATOM 741 C C . LEU A 1 95 ? -2.611 -17.227 -12.725 1.00 68.75 95 LEU A C 1
ATOM 743 O O . LEU A 1 95 ? -2.544 -17.079 -11.505 1.00 68.75 95 LEU A O 1
ATOM 747 N N . LEU A 1 96 ? -3.554 -17.978 -13.299 1.00 70.31 96 LEU A N 1
ATOM 748 C CA . LEU A 1 96 ? -4.600 -18.668 -12.540 1.00 70.31 96 LEU A CA 1
ATOM 749 C C . LEU A 1 96 ? -4.064 -19.851 -11.720 1.00 70.31 96 LEU A C 1
ATOM 751 O O . LEU A 1 96 ? -4.641 -20.184 -10.686 1.00 70.31 96 LEU A O 1
ATOM 755 N N . ALA A 1 97 ? -2.954 -20.472 -12.124 1.00 67.69 97 ALA A N 1
ATOM 756 C CA . ALA A 1 97 ? -2.330 -21.543 -11.348 1.00 67.69 97 ALA A CA 1
ATOM 757 C C . ALA A 1 97 ? -1.832 -21.048 -9.976 1.00 67.69 97 ALA A C 1
ATOM 759 O O . ALA A 1 97 ? -1.978 -21.755 -8.979 1.00 67.69 97 ALA A O 1
ATOM 760 N N . ASN A 1 98 ? -1.332 -19.809 -9.904 1.00 61.78 98 ASN A N 1
ATOM 761 C CA . ASN A 1 98 ? -0.903 -19.183 -8.649 1.00 61.78 98 ASN A CA 1
ATOM 762 C C . ASN A 1 98 ? -2.067 -18.817 -7.717 1.00 61.78 98 ASN A C 1
ATOM 764 O O . ASN A 1 98 ? -1.865 -18.707 -6.512 1.00 61.78 98 ASN A O 1
ATOM 768 N N . TYR A 1 99 ? -3.280 -18.644 -8.249 1.00 62.50 99 TYR A N 1
ATOM 769 C CA . TYR A 1 99 ? -4.470 -18.397 -7.430 1.00 62.50 99 TYR A CA 1
ATOM 770 C C . TYR A 1 99 ? -4.871 -19.634 -6.612 1.00 62.50 99 TYR A C 1
ATOM 772 O O . TYR A 1 99 ? -5.346 -19.501 -5.493 1.00 62.50 99 TYR A O 1
ATOM 780 N N . ASN A 1 100 ? -4.646 -20.836 -7.155 1.00 57.69 100 ASN A N 1
ATOM 781 C CA . ASN A 1 100 ? -5.053 -22.100 -6.532 1.00 57.69 100 ASN A CA 1
ATOM 782 C C . ASN A 1 100 ? -3.967 -22.738 -5.649 1.00 57.69 100 ASN A C 1
ATOM 784 O O . ASN A 1 100 ? -4.207 -23.790 -5.058 1.00 57.69 100 ASN A O 1
ATOM 788 N N . SER A 1 101 ? -2.760 -22.167 -5.600 1.00 57.91 101 SER A N 1
ATOM 789 C CA . SER A 1 101 ? -1.612 -22.762 -4.903 1.00 57.91 101 SER A CA 1
ATOM 790 C C . SER A 1 101 ? -1.478 -22.341 -3.433 1.00 57.91 101 SER A C 1
ATOM 792 O O . SER A 1 101 ? -0.505 -22.737 -2.785 1.00 57.91 101 SER A O 1
ATOM 794 N N . LYS A 1 102 ? -2.437 -21.576 -2.889 1.00 48.41 102 LYS A N 1
ATOM 795 C CA . LYS A 1 102 ? -2.482 -21.173 -1.475 1.00 48.41 102 LYS A CA 1
ATOM 796 C C . LYS A 1 102 ? -3.888 -21.205 -0.895 1.00 48.41 102 LYS A C 1
ATOM 798 O O . LYS A 1 102 ? -4.813 -20.719 -1.575 1.00 48.41 102 LYS A O 1
#

Organism: Anoplophora glabripennis (NCBI:txid217634)

InterPro domains:
  IPR000629 ATP-dependent RNA helicase DEAD-box, conserved site [PS00039] (54-62)
  IPR011545 DEAD/DEAH-box helicase domain [PF00270] (3-78)
  IPR014001 Helicase superfamily 1/2, ATP-binding domain [PS51192] (1-74)
  IPR027417 P-loop containing nucleoside triphosphate hydrolase [G3DSA:3.40.50.300] (1-102)
  IPR027417 P-loop containing nucleoside triphosphate hydrolase [SSF52540] (2-79)

Radius of gyration: 15.2 Å; chains: 1; bounding box: 34×38×37 Å

Foldseek 3Di:
DPPFFEAEQEPPDDPVVSLVSVVVPGPYYHYDLVRLVVCVVVVSDACAVPLDDDDPPVVVCVVVVCVVSVVVNVVRHDPVNDFPPDPVSVPPVVSVVVVPPD